Protein AF-A0A7C3TGT2-F1 (afdb_monomer_lite)

pLDDT: mean 88.22, std 14.73, range [37.38, 98.62]

Sequence (123 aa):
MDDEKVKKIVESLERASKHIIKITGKTVDRKEFLSSIWHAAAEAEYAAFLLSIYGQLYNFHPDLKRTSNKQSFTDDVDDGLGDARALLSKAIELAGSDLKSAYENVRSAIFILRSIENMFGKR

Secondary structure (DSSP, 8-state):
--HHHHHHHHHHHHHHHHHHHHHTTS---HHHHHHHHHHHHHHHHHHHHHHHHHTT-TT-------------TTHHHHHHHHHHHHHHHHHHHHTTT-HHHHHHHHHHHHHHHHHHHHHHH--

Radius of gyration: 14.21 Å; chains: 1; bounding box: 37×25×36 Å

Foldseek 3Di:
DDPVLLVLLLVLLVQLLVLLVVPQPDDDDLVSNLVSLVSSLVSLVVSLVSLCVVVVCPVPDAPQDDPDPDDDDVCLLNVLSVQLNVLSVVLSVCSVPPSNSSSNSSVNSSVSSVVNSVVSVPD

Structure (mmCIF, N/CA/C/O backbone):
data_AF-A0A7C3TGT2-F1
#
_entry.id   AF-A0A7C3TGT2-F1
#
loop_
_atom_site.group_PDB
_atom_site.id
_atom_site.type_symbol
_atom_site.label_atom_id
_atom_site.label_alt_id
_atom_site.label_comp_id
_atom_site.label_asym_id
_atom_site.label_entity_id
_atom_site.label_seq_id
_atom_site.pdbx_PDB_ins_code
_atom_site.Cartn_x
_atom_site.Cartn_y
_atom_site.Cartn_z
_atom_site.occupancy
_atom_site.B_iso_or_equiv
_atom_site.auth_seq_id
_atom_site.auth_comp_id
_atom_site.auth_asym_id
_atom_site.auth_atom_id
_atom_site.pdbx_PDB_model_num
ATOM 1 N N . MET A 1 1 ? 12.678 -4.646 -14.833 1.00 71.50 1 MET A N 1
ATOM 2 C CA . MET A 1 1 ? 13.280 -4.290 -13.527 1.00 71.50 1 MET A CA 1
ATOM 3 C C . MET A 1 1 ? 13.878 -5.560 -12.941 1.00 71.50 1 MET A C 1
ATOM 5 O O . MET A 1 1 ? 13.376 -6.615 -13.283 1.00 71.50 1 MET A O 1
ATOM 9 N N . ASP A 1 2 ? 14.948 -5.477 -12.150 1.00 84.62 2 ASP A N 1
ATOM 10 C CA . ASP A 1 2 ? 15.539 -6.660 -11.500 1.00 84.62 2 ASP A CA 1
ATOM 11 C C . ASP A 1 2 ? 14.578 -7.247 -10.447 1.00 84.62 2 ASP A C 1
ATOM 13 O O . ASP A 1 2 ? 13.924 -6.484 -9.726 1.00 84.62 2 ASP A O 1
ATOM 17 N N . ASP A 1 3 ? 14.504 -8.574 -10.356 1.00 89.12 3 ASP A N 1
ATOM 18 C CA . ASP A 1 3 ? 13.581 -9.320 -9.492 1.00 89.12 3 ASP A CA 1
ATOM 19 C C . ASP A 1 3 ? 13.778 -8.963 -8.013 1.00 89.12 3 ASP A C 1
ATOM 21 O O . ASP A 1 3 ? 12.813 -8.858 -7.251 1.00 89.12 3 ASP A O 1
ATOM 25 N N . GLU A 1 4 ? 15.017 -8.669 -7.603 1.00 93.25 4 GLU A N 1
ATOM 26 C CA . GLU A 1 4 ? 15.316 -8.239 -6.233 1.00 93.25 4 GLU A CA 1
ATOM 27 C C . GLU A 1 4 ? 14.649 -6.893 -5.889 1.00 93.25 4 GLU A C 1
ATOM 29 O O . GLU A 1 4 ? 14.177 -6.681 -4.768 1.00 93.25 4 GLU A O 1
ATOM 34 N N . LYS A 1 5 ? 14.567 -5.974 -6.859 1.00 92.88 5 LYS A N 1
ATOM 35 C CA . LYS A 1 5 ? 13.948 -4.652 -6.672 1.00 92.88 5 LYS A CA 1
ATOM 36 C C . LYS A 1 5 ? 12.431 -4.760 -6.581 1.00 92.88 5 LYS A C 1
ATOM 38 O O . LYS A 1 5 ? 11.839 -4.140 -5.696 1.00 92.88 5 LYS A O 1
ATOM 43 N N . VAL A 1 6 ? 11.823 -5.572 -7.455 1.00 94.62 6 VAL A N 1
ATOM 44 C CA . VAL A 1 6 ? 10.383 -5.887 -7.403 1.00 94.62 6 VAL A CA 1
ATOM 45 C C . VAL A 1 6 ? 10.044 -6.455 -6.029 1.00 94.62 6 VAL A C 1
ATOM 47 O O . VAL A 1 6 ? 9.134 -5.963 -5.364 1.00 94.62 6 VAL A O 1
ATOM 50 N N . LYS A 1 7 ? 10.829 -7.434 -5.565 1.00 96.75 7 LYS A N 1
ATOM 51 C CA . LYS A 1 7 ? 10.619 -8.099 -4.280 1.00 96.75 7 LYS A CA 1
ATOM 52 C C . LYS A 1 7 ? 10.613 -7.118 -3.105 1.00 96.75 7 LYS A C 1
ATOM 54 O O . LYS A 1 7 ? 9.692 -7.166 -2.299 1.00 96.75 7 LYS A O 1
ATOM 59 N N . LYS A 1 8 ? 11.575 -6.191 -3.031 1.00 97.06 8 LYS A N 1
ATOM 60 C CA . LYS A 1 8 ? 11.629 -5.180 -1.952 1.00 97.06 8 LYS A CA 1
ATOM 61 C C . LYS A 1 8 ? 10.398 -4.271 -1.930 1.00 97.06 8 LYS A C 1
ATOM 63 O O . LYS A 1 8 ? 9.873 -3.988 -0.856 1.00 97.06 8 LYS A O 1
ATOM 68 N N . ILE A 1 9 ? 9.926 -3.836 -3.102 1.00 97.31 9 ILE A N 1
ATOM 69 C CA . ILE A 1 9 ? 8.699 -3.033 -3.212 1.00 97.31 9 ILE A CA 1
ATOM 70 C C . ILE A 1 9 ? 7.501 -3.843 -2.709 1.00 97.31 9 ILE A C 1
ATOM 72 O O . ILE A 1 9 ? 6.764 -3.371 -1.846 1.00 97.31 9 ILE A O 1
ATOM 76 N N . VAL A 1 10 ? 7.329 -5.069 -3.212 1.00 97.81 10 VAL A N 1
ATOM 77 C CA . VAL A 1 10 ? 6.198 -5.936 -2.855 1.00 97.81 10 VAL A CA 1
ATOM 78 C C . VAL A 1 10 ? 6.186 -6.247 -1.359 1.00 97.81 10 VAL A C 1
ATOM 80 O O . VAL A 1 10 ? 5.154 -6.069 -0.720 1.00 97.81 10 VAL A O 1
ATOM 83 N N . GLU A 1 11 ? 7.325 -6.609 -0.765 1.00 98.25 11 GLU A N 1
ATOM 84 C CA . GLU A 1 11 ? 7.424 -6.879 0.676 1.00 98.25 11 GLU A CA 1
ATOM 85 C C . GLU A 1 11 ? 6.989 -5.676 1.527 1.00 98.25 11 GLU A C 1
ATOM 87 O O . GLU A 1 11 ? 6.293 -5.842 2.530 1.00 98.25 11 GLU A O 1
ATOM 92 N N . SER A 1 12 ? 7.364 -4.462 1.118 1.00 98.06 12 SER A N 1
ATOM 93 C CA . SER A 1 12 ? 6.957 -3.217 1.781 1.00 98.06 12 SER A CA 1
ATOM 94 C C . SER A 1 12 ? 5.442 -2.991 1.680 1.00 98.06 12 SER A C 1
ATOM 96 O O . SER A 1 12 ? 4.773 -2.712 2.676 1.00 98.06 12 SER A O 1
ATOM 98 N N . LEU A 1 13 ? 4.860 -3.185 0.491 1.00 98.38 13 LEU A N 1
ATOM 99 C CA . LEU A 1 13 ? 3.414 -3.046 0.263 1.00 98.38 13 LEU A CA 1
ATOM 100 C C . LEU A 1 13 ? 2.594 -4.101 1.024 1.00 98.38 13 LEU A C 1
ATOM 102 O O . LEU A 1 13 ? 1.516 -3.806 1.554 1.00 98.38 13 LEU A O 1
ATOM 106 N N . GLU A 1 14 ? 3.110 -5.323 1.133 1.00 98.44 14 GLU A N 1
ATOM 107 C CA . GLU A 1 14 ? 2.504 -6.384 1.935 1.00 98.44 14 GLU A CA 1
ATOM 108 C C . GLU A 1 14 ? 2.537 -6.062 3.430 1.00 98.44 14 GLU A C 1
ATOM 110 O O . GLU A 1 14 ? 1.551 -6.303 4.133 1.00 98.44 14 GLU A O 1
ATOM 115 N N . ARG A 1 15 ? 3.642 -5.502 3.943 1.00 98.56 15 ARG A N 1
ATOM 116 C CA . ARG A 1 15 ? 3.725 -5.039 5.340 1.00 98.56 15 ARG A CA 1
ATOM 117 C C . ARG A 1 15 ? 2.725 -3.923 5.609 1.00 98.56 15 ARG A C 1
ATOM 119 O O . ARG A 1 15 ? 1.979 -4.025 6.583 1.00 98.56 15 ARG A O 1
ATOM 126 N N . ALA A 1 16 ? 2.634 -2.934 4.720 1.00 98.31 16 ALA A N 1
ATOM 127 C CA . ALA A 1 16 ? 1.629 -1.878 4.814 1.00 98.31 16 ALA A CA 1
ATOM 128 C C . ALA A 1 16 ? 0.206 -2.464 4.892 1.00 98.31 16 ALA A C 1
ATOM 130 O O . ALA A 1 16 ? -0.557 -2.163 5.813 1.00 98.31 16 ALA A O 1
ATOM 131 N N . SER A 1 17 ? -0.116 -3.399 3.995 1.00 98.00 17 SER A N 1
ATOM 132 C CA . SER A 1 17 ? -1.414 -4.084 3.967 1.00 98.00 17 SER A CA 1
ATOM 133 C C . SER A 1 17 ? -1.690 -4.888 5.242 1.00 98.00 17 SER A C 1
ATOM 135 O O . SER A 1 17 ? -2.811 -4.873 5.752 1.00 98.00 17 SER A O 1
ATOM 137 N N . LYS A 1 18 ? -0.678 -5.560 5.809 1.00 97.94 18 LYS A N 1
ATOM 138 C CA . LYS A 1 18 ? -0.802 -6.289 7.084 1.00 97.94 18 LYS A CA 1
ATOM 139 C C . LYS A 1 18 ? -1.189 -5.361 8.233 1.00 97.94 18 LYS A C 1
ATOM 141 O O . LYS A 1 18 ? -2.012 -5.751 9.058 1.00 97.94 18 LYS A O 1
ATOM 146 N N . HIS A 1 19 ? -0.636 -4.150 8.288 1.00 97.94 19 HIS A N 1
ATOM 147 C CA . HIS A 1 19 ? -1.014 -3.164 9.301 1.00 97.94 19 HIS A CA 1
ATOM 148 C C . HIS A 1 19 ? -2.459 -2.678 9.133 1.00 97.94 19 HIS A C 1
ATOM 150 O O . HIS A 1 19 ? -3.178 -2.601 10.125 1.00 97.94 19 HIS A O 1
ATOM 156 N N . ILE A 1 20 ? -2.926 -2.467 7.900 1.00 96.44 20 ILE A N 1
ATOM 157 C CA . ILE A 1 20 ? -4.333 -2.123 7.626 1.00 96.44 20 ILE A CA 1
ATOM 158 C C . ILE A 1 20 ? -5.278 -3.253 8.078 1.00 96.44 20 ILE A C 1
ATOM 160 O O . ILE A 1 20 ? -6.257 -3.015 8.786 1.00 96.44 20 ILE A O 1
ATOM 164 N N . ILE A 1 21 ? -4.954 -4.511 7.760 1.00 95.88 21 ILE A N 1
ATOM 165 C CA . ILE A 1 21 ? -5.750 -5.695 8.148 1.00 95.88 21 ILE A CA 1
ATOM 166 C C . ILE A 1 21 ? -5.839 -5.871 9.675 1.00 95.88 21 ILE A C 1
ATOM 168 O O . ILE A 1 21 ? -6.796 -6.462 10.190 1.00 95.88 21 ILE A O 1
ATOM 172 N N . LYS A 1 22 ? -4.848 -5.389 10.434 1.00 94.56 22 LYS A N 1
ATOM 173 C CA . LYS A 1 22 ? -4.892 -5.454 11.903 1.00 94.56 22 LYS A CA 1
ATOM 174 C C . LYS A 1 22 ? -6.018 -4.615 12.497 1.00 94.56 22 LYS A C 1
ATOM 176 O O . LYS A 1 22 ? -6.517 -5.011 13.541 1.00 94.56 22 LYS A O 1
ATOM 181 N N . ILE A 1 23 ? -6.432 -3.545 11.823 1.00 93.81 23 ILE A N 1
ATOM 182 C CA . ILE A 1 23 ? -7.387 -2.562 12.353 1.00 93.81 23 ILE A CA 1
ATOM 183 C C . ILE A 1 23 ? -8.722 -2.516 11.602 1.00 93.81 23 ILE A C 1
ATOM 185 O O . ILE A 1 23 ? -9.705 -2.063 12.170 1.00 93.81 23 ILE A O 1
ATOM 189 N N . THR A 1 24 ? -8.781 -3.008 10.361 1.00 91.81 24 THR A N 1
ATOM 190 C CA . THR A 1 24 ? -10.016 -2.985 9.552 1.00 91.81 24 THR A CA 1
ATOM 191 C C . THR A 1 24 ? -11.086 -3.893 10.159 1.00 91.81 24 THR A C 1
ATOM 193 O O . THR A 1 24 ? -10.812 -5.076 10.402 1.00 91.81 24 THR A O 1
ATOM 196 N N . GLY A 1 25 ? -12.296 -3.365 10.374 1.00 87.06 25 GLY A N 1
ATOM 197 C CA . GLY A 1 25 ? -13.443 -4.124 10.891 1.00 87.06 25 GLY A CA 1
ATOM 198 C C . GLY A 1 25 ? -13.237 -4.712 12.293 1.00 87.06 25 GLY A C 1
ATOM 199 O O . GLY A 1 25 ? -13.879 -5.701 12.654 1.00 87.06 25 GLY A O 1
ATOM 200 N N . LYS A 1 26 ? -12.301 -4.158 13.071 1.00 88.19 26 LYS A N 1
ATOM 201 C CA . LYS A 1 26 ? -11.927 -4.644 14.404 1.00 88.19 26 LYS A CA 1
ATOM 202 C C . LYS A 1 26 ? -12.051 -3.540 15.441 1.00 88.19 26 LYS A C 1
ATOM 204 O O . LYS A 1 26 ? -11.650 -2.404 15.212 1.00 88.19 26 LYS A O 1
ATOM 209 N N . THR A 1 27 ? -12.520 -3.909 16.628 1.00 87.25 27 THR A N 1
ATOM 210 C CA . THR A 1 27 ? -12.494 -3.026 17.795 1.00 87.25 27 THR A CA 1
ATOM 211 C C . THR A 1 27 ? -11.088 -3.020 18.387 1.00 87.25 27 THR A C 1
ATOM 213 O O . THR A 1 27 ? -10.705 -3.955 19.087 1.00 87.25 27 THR A O 1
ATOM 216 N N . VAL A 1 28 ? -10.322 -1.973 18.094 1.00 89.25 28 VAL A N 1
ATOM 217 C CA . VAL A 1 28 ? -8.983 -1.718 18.649 1.00 89.25 28 VAL A CA 1
ATOM 218 C C . VAL A 1 28 ? -8.993 -0.425 19.457 1.00 89.25 28 VAL A C 1
ATOM 220 O O . VAL A 1 28 ? -9.830 0.454 19.228 1.00 89.25 28 VAL A O 1
ATOM 223 N N . ASP A 1 29 ? -8.075 -0.284 20.412 1.00 92.12 29 ASP A N 1
ATOM 224 C CA . ASP A 1 29 ? -7.939 0.987 21.120 1.00 92.12 29 ASP A CA 1
ATOM 225 C C . ASP A 1 29 ? -7.339 2.077 20.209 1.00 92.12 29 ASP A C 1
ATOM 227 O O . ASP A 1 29 ? -6.710 1.804 19.183 1.00 92.12 29 ASP A O 1
ATOM 231 N N . ARG A 1 30 ? -7.529 3.349 20.580 1.00 89.62 30 ARG A N 1
ATOM 232 C CA . ARG A 1 30 ? -7.069 4.492 19.772 1.00 89.62 30 ARG A CA 1
ATOM 233 C C . ARG A 1 30 ? -5.558 4.470 19.521 1.00 89.62 30 ARG A C 1
ATOM 235 O O . ARG A 1 30 ? -5.115 4.876 18.448 1.00 89.62 30 ARG A O 1
ATOM 242 N N . LYS A 1 31 ? -4.761 4.066 20.511 1.00 92.75 31 LYS A N 1
ATOM 243 C CA . LYS A 1 31 ? -3.298 4.074 20.414 1.00 92.75 31 LYS A CA 1
ATOM 244 C C . LYS A 1 31 ? -2.835 2.995 19.440 1.00 92.75 31 LYS A C 1
ATOM 246 O O . LYS A 1 31 ? -1.985 3.272 18.597 1.00 92.75 31 LYS A O 1
ATOM 251 N N . GLU A 1 32 ? -3.413 1.803 19.528 1.00 94.00 32 GLU A N 1
ATOM 252 C CA . GLU A 1 32 ? -3.172 0.703 18.596 1.00 94.00 32 GLU A CA 1
ATOM 253 C C . GLU A 1 32 ? -3.621 1.059 17.173 1.00 94.00 32 GLU A C 1
ATOM 255 O O . GLU A 1 32 ? -2.879 0.817 16.215 1.00 94.00 32 GLU A O 1
ATOM 260 N N . PHE A 1 33 ? -4.787 1.698 17.036 1.00 94.06 33 PHE A N 1
ATOM 261 C CA . PHE A 1 33 ? -5.301 2.182 15.757 1.00 94.06 33 PHE A CA 1
ATOM 262 C C . PHE A 1 33 ? -4.328 3.160 15.090 1.00 94.06 33 PHE A C 1
ATOM 264 O O . PHE A 1 33 ? -3.865 2.919 13.974 1.00 94.06 33 PHE A O 1
ATOM 271 N N . LEU A 1 34 ? -3.958 4.233 15.798 1.00 93.88 34 LEU A N 1
ATOM 272 C CA . LEU A 1 34 ? -3.037 5.251 15.289 1.00 93.88 34 LEU A CA 1
ATOM 273 C C . LEU A 1 34 ? -1.652 4.671 14.986 1.00 93.88 34 LEU A C 1
ATOM 275 O O . LEU A 1 34 ? -1.081 4.974 13.942 1.00 93.88 34 LEU A O 1
ATOM 279 N N . SER A 1 35 ? -1.131 3.800 15.854 1.00 95.88 35 SER A N 1
ATOM 280 C CA . SER A 1 35 ? 0.146 3.122 15.619 1.00 95.88 35 SER A CA 1
ATOM 281 C C . SER A 1 35 ? 0.104 2.270 14.349 1.00 95.88 35 SER A C 1
ATOM 283 O O . SER A 1 35 ? 1.026 2.331 13.536 1.00 95.88 35 SER A O 1
ATOM 285 N N . SER A 1 36 ? -0.975 1.518 14.130 1.00 96.94 36 SER A N 1
ATOM 286 C CA . SER A 1 36 ? -1.122 0.682 12.936 1.00 96.94 36 SER A CA 1
ATOM 287 C C . SER A 1 36 ? -1.240 1.508 11.657 1.00 96.94 36 SER A C 1
ATOM 289 O O . SER A 1 36 ? -0.595 1.166 10.669 1.00 96.94 36 SER A O 1
ATOM 291 N N . ILE A 1 37 ? -1.990 2.615 11.671 1.00 95.56 37 ILE A N 1
ATOM 292 C CA . ILE A 1 37 ? -2.061 3.531 10.521 1.00 95.56 37 ILE A CA 1
ATOM 293 C C . ILE A 1 37 ? -0.697 4.148 10.227 1.00 95.56 37 ILE A C 1
ATOM 295 O O . ILE A 1 37 ? -0.277 4.168 9.070 1.00 95.56 37 ILE A O 1
ATOM 299 N N . TRP A 1 38 ? 0.012 4.604 11.260 1.00 96.50 38 TRP A N 1
ATOM 300 C CA . TRP A 1 38 ? 1.339 5.187 11.104 1.00 96.50 38 TRP A CA 1
ATOM 301 C C . TRP A 1 38 ? 2.318 4.198 10.458 1.00 96.50 38 TRP A C 1
ATOM 303 O O . TRP A 1 38 ? 2.994 4.541 9.488 1.00 96.50 38 TRP A O 1
ATOM 313 N N . HIS A 1 39 ? 2.341 2.946 10.930 1.00 97.94 39 HIS A N 1
ATOM 314 C CA . HIS A 1 39 ? 3.173 1.897 10.339 1.00 97.94 39 HIS A CA 1
ATOM 315 C C . HIS A 1 39 ? 2.763 1.564 8.900 1.00 97.94 39 HIS A C 1
ATOM 317 O O . HIS A 1 39 ? 3.632 1.403 8.044 1.00 97.94 39 HIS A O 1
ATOM 323 N N . ALA A 1 40 ? 1.459 1.497 8.608 1.00 98.19 40 ALA A N 1
ATOM 324 C CA . ALA A 1 40 ? 0.977 1.277 7.248 1.00 98.19 40 ALA A CA 1
ATOM 325 C C . ALA A 1 40 ? 1.445 2.386 6.294 1.00 98.19 40 ALA A C 1
ATOM 327 O O . ALA A 1 40 ? 1.938 2.097 5.203 1.00 98.19 40 ALA A O 1
ATOM 328 N N . ALA A 1 41 ? 1.332 3.648 6.718 1.00 97.56 41 ALA A N 1
ATOM 329 C CA . ALA A 1 41 ? 1.761 4.797 5.931 1.00 97.56 41 ALA A CA 1
ATOM 330 C C . ALA A 1 41 ? 3.281 4.807 5.717 1.00 97.56 41 ALA A C 1
ATOM 332 O O . ALA A 1 41 ? 3.723 5.038 4.596 1.00 97.56 41 ALA A O 1
ATOM 333 N N . ALA A 1 42 ? 4.073 4.499 6.747 1.00 98.19 42 ALA A N 1
ATOM 334 C CA . ALA A 1 42 ? 5.533 4.459 6.652 1.00 98.19 42 ALA A CA 1
ATOM 335 C C . ALA A 1 42 ? 6.032 3.389 5.662 1.00 98.19 42 ALA A C 1
ATOM 337 O O . ALA A 1 42 ? 6.885 3.667 4.819 1.00 98.19 42 ALA A O 1
ATOM 338 N N . GLU A 1 43 ? 5.470 2.179 5.715 1.00 98.62 43 GLU A N 1
ATOM 339 C CA . GLU A 1 43 ? 5.806 1.099 4.776 1.00 98.62 43 GLU A CA 1
ATOM 340 C C . GLU A 1 43 ? 5.355 1.438 3.340 1.00 98.62 43 GLU A C 1
ATOM 342 O O . GLU A 1 43 ? 6.060 1.151 2.371 1.00 98.62 43 GLU A O 1
ATOM 347 N N . ALA A 1 44 ? 4.210 2.107 3.171 1.00 98.25 44 ALA A N 1
ATOM 348 C CA . ALA A 1 44 ? 3.774 2.586 1.860 1.00 98.25 44 ALA A CA 1
ATOM 349 C C . ALA A 1 44 ? 4.676 3.719 1.325 1.00 98.25 44 ALA A C 1
ATOM 351 O O . ALA A 1 44 ? 5.020 3.731 0.144 1.00 98.25 44 ALA A O 1
ATOM 352 N N . GLU A 1 45 ? 5.109 4.651 2.177 1.00 98.19 45 GLU A N 1
ATOM 353 C CA . GLU A 1 45 ? 6.053 5.722 1.827 1.00 98.19 45 GLU A CA 1
ATOM 354 C C . GLU A 1 45 ? 7.414 5.165 1.410 1.00 98.19 45 GLU A C 1
ATOM 356 O O . GLU A 1 45 ? 7.989 5.632 0.423 1.00 98.19 45 GLU A O 1
ATOM 361 N N . TYR A 1 46 ? 7.898 4.125 2.094 1.00 98.25 46 TYR A N 1
ATOM 362 C CA . TYR A 1 46 ? 9.116 3.426 1.697 1.00 98.25 46 TYR A CA 1
ATOM 363 C C . TYR A 1 46 ? 8.968 2.759 0.322 1.00 98.25 46 TYR A C 1
ATOM 365 O O . TYR A 1 46 ? 9.826 2.939 -0.546 1.00 98.25 46 TYR A O 1
ATOM 373 N N . ALA A 1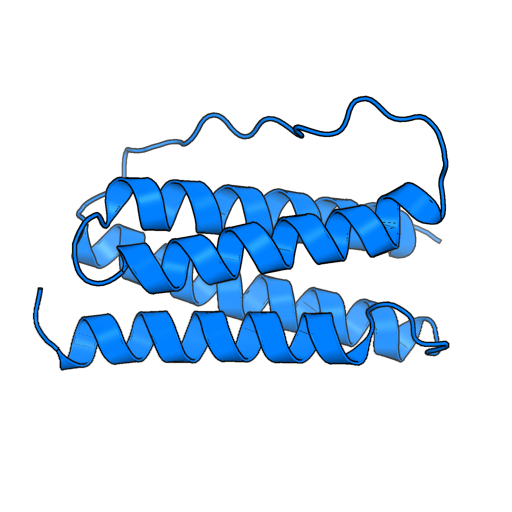 47 ? 7.847 2.079 0.062 1.00 97.94 47 ALA A N 1
ATOM 374 C CA . ALA A 1 47 ? 7.560 1.520 -1.259 1.00 97.94 47 ALA A CA 1
ATOM 375 C C . ALA A 1 47 ? 7.500 2.606 -2.348 1.00 97.94 47 ALA A C 1
ATOM 377 O O . ALA A 1 47 ? 8.083 2.441 -3.421 1.00 97.94 47 ALA A O 1
ATOM 378 N N . ALA A 1 48 ? 6.851 3.743 -2.070 1.00 97.12 48 ALA A N 1
ATOM 379 C CA . ALA A 1 48 ? 6.788 4.878 -2.990 1.00 97.12 48 ALA A CA 1
ATOM 380 C C . ALA A 1 48 ? 8.180 5.450 -3.292 1.00 97.12 48 ALA A C 1
ATOM 382 O O . ALA A 1 48 ? 8.466 5.794 -4.437 1.00 97.12 48 ALA A O 1
ATOM 383 N N . PHE A 1 49 ? 9.051 5.534 -2.287 1.00 96.81 49 PHE A N 1
ATOM 384 C CA . PHE A 1 49 ? 10.4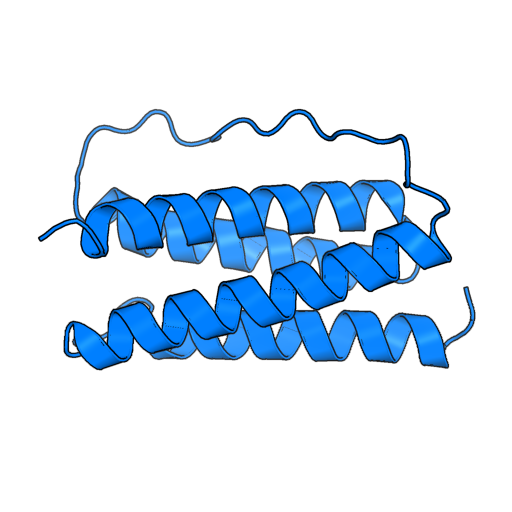39 5.956 -2.459 1.00 96.81 49 PHE A CA 1
ATOM 385 C C . PHE A 1 49 ? 11.231 4.994 -3.357 1.00 96.81 49 PHE A C 1
ATOM 387 O O . PHE A 1 49 ? 11.927 5.431 -4.271 1.00 96.81 49 PHE A O 1
ATOM 394 N N . LEU A 1 50 ? 11.092 3.680 -3.162 1.00 96.19 50 LEU A N 1
ATOM 395 C CA . LEU A 1 50 ? 11.737 2.693 -4.036 1.00 96.19 50 LEU A CA 1
ATOM 396 C C . LEU A 1 50 ? 11.224 2.790 -5.479 1.00 96.19 50 LEU A C 1
ATOM 398 O O . LEU A 1 50 ? 12.020 2.812 -6.419 1.00 96.19 50 LEU A O 1
ATOM 402 N N . LEU A 1 51 ? 9.905 2.903 -5.655 1.00 95.31 51 LEU A N 1
ATOM 403 C CA . LEU A 1 51 ? 9.270 3.093 -6.960 1.00 95.31 51 LEU A CA 1
ATOM 404 C C . LEU A 1 51 ? 9.749 4.378 -7.646 1.00 95.31 51 LEU A C 1
ATOM 406 O O . LEU A 1 51 ? 10.008 4.358 -8.849 1.00 95.31 51 LEU A O 1
ATOM 410 N N . SER A 1 52 ? 9.917 5.479 -6.906 1.00 95.06 52 SER A N 1
ATOM 411 C CA . SER A 1 52 ? 10.379 6.738 -7.494 1.00 95.06 52 SER A CA 1
ATOM 412 C C . SER A 1 52 ? 11.828 6.666 -7.966 1.00 95.06 52 SER A C 1
ATOM 414 O O . SER A 1 52 ? 12.139 7.175 -9.044 1.00 95.06 52 SER A O 1
ATOM 416 N N . ILE A 1 53 ? 12.695 5.978 -7.218 1.00 94.62 53 ILE A N 1
ATOM 417 C CA . ILE A 1 53 ? 14.088 5.752 -7.615 1.00 94.62 53 ILE A CA 1
ATOM 418 C C . ILE A 1 53 ? 14.156 4.819 -8.824 1.00 94.62 53 ILE A C 1
ATOM 420 O O . ILE A 1 53 ? 14.791 5.149 -9.824 1.00 94.62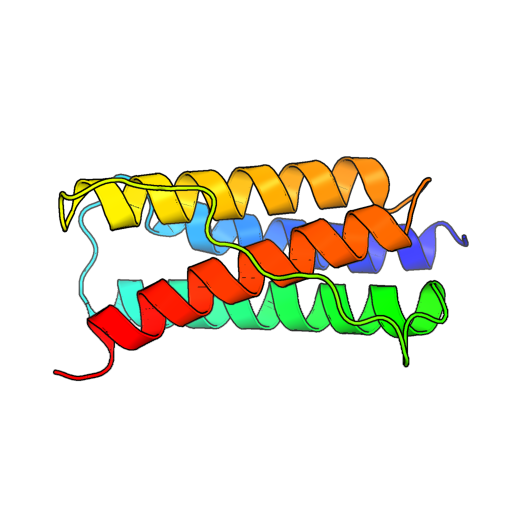 53 ILE A O 1
ATOM 424 N N . TYR A 1 54 ? 13.515 3.651 -8.757 1.00 93.69 54 TYR A N 1
ATOM 425 C CA . TYR A 1 54 ? 13.644 2.632 -9.802 1.00 93.69 54 TYR A CA 1
ATOM 426 C C . TYR A 1 54 ? 12.895 2.989 -11.084 1.00 93.69 54 TYR A C 1
ATOM 428 O O . TYR A 1 54 ? 13.351 2.630 -12.168 1.00 93.69 54 TYR A O 1
ATOM 436 N N . GLY A 1 55 ? 11.781 3.712 -10.966 1.00 90.94 55 GLY A N 1
ATOM 437 C CA . GLY A 1 55 ? 10.995 4.213 -12.089 1.00 90.94 55 GLY A CA 1
ATOM 438 C C . GLY A 1 55 ? 11.418 5.593 -12.592 1.00 90.94 55 GLY A C 1
ATOM 439 O O . GLY A 1 55 ? 10.796 6.090 -13.523 1.00 90.94 55 GLY A O 1
ATOM 440 N N . GLN A 1 56 ? 12.434 6.225 -11.987 1.00 92.56 56 GLN A N 1
ATOM 441 C CA . GLN A 1 56 ? 12.879 7.588 -12.321 1.00 92.56 56 GLN A CA 1
ATOM 442 C C . GLN A 1 56 ? 11.740 8.630 -12.260 1.00 92.56 56 GLN A C 1
ATOM 444 O O . GLN A 1 56 ? 11.657 9.549 -13.071 1.00 92.56 56 GLN A O 1
ATOM 449 N N . LEU A 1 57 ? 10.851 8.504 -11.272 1.00 90.81 57 LEU A N 1
ATOM 450 C CA . LEU A 1 57 ? 9.620 9.298 -11.134 1.00 90.81 57 LEU A CA 1
ATOM 451 C C . LEU A 1 57 ? 9.806 10.553 -10.261 1.00 90.81 57 LEU A C 1
ATOM 453 O O . LEU A 1 57 ? 8.852 11.045 -9.668 1.00 90.81 57 LEU A O 1
ATOM 457 N N . TYR A 1 58 ? 11.025 11.083 -10.154 1.00 82.62 58 TYR A N 1
ATOM 458 C CA . TYR A 1 58 ? 11.368 12.185 -9.239 1.00 82.62 58 TYR A CA 1
ATOM 459 C C . TYR A 1 58 ? 10.613 13.497 -9.522 1.00 82.62 58 TYR A C 1
ATOM 461 O O . TYR A 1 58 ? 10.365 14.261 -8.595 1.00 82.62 58 TYR A O 1
ATOM 469 N N . ASN A 1 59 ? 10.204 13.728 -10.774 1.00 83.75 59 ASN A N 1
ATOM 470 C CA . ASN A 1 59 ? 9.398 14.887 -11.188 1.00 83.75 59 ASN A CA 1
ATOM 471 C C . ASN A 1 59 ? 7.920 14.544 -11.430 1.00 83.75 59 ASN A C 1
ATOM 473 O O . ASN A 1 59 ? 7.158 15.373 -11.929 1.00 83.75 59 ASN A O 1
ATOM 477 N N . PHE A 1 60 ? 7.512 13.304 -11.161 1.00 87.69 60 PHE A N 1
ATOM 478 C CA . PHE A 1 60 ? 6.151 12.868 -11.416 1.00 87.69 60 PHE A CA 1
ATOM 479 C C . PHE A 1 60 ? 5.293 13.064 -10.164 1.00 87.69 60 PHE A C 1
ATOM 481 O O . PHE A 1 60 ? 5.500 12.427 -9.131 1.00 87.69 60 PHE A O 1
ATOM 488 N N . HIS A 1 61 ? 4.301 13.944 -10.276 1.00 83.69 61 HIS A N 1
ATOM 489 C CA . HIS A 1 61 ? 3.362 14.251 -9.207 1.00 83.69 61 HIS A CA 1
ATOM 490 C C . HIS A 1 61 ? 1.980 13.702 -9.575 1.00 83.69 61 HIS A C 1
ATOM 492 O O . HIS A 1 61 ? 1.313 14.290 -10.428 1.00 83.69 61 HIS A O 1
ATOM 498 N N . PRO A 1 62 ? 1.549 12.571 -8.987 1.00 83.38 62 PRO A N 1
ATOM 499 C CA . PRO A 1 62 ? 0.223 12.030 -9.247 1.00 83.38 62 PRO A CA 1
ATOM 500 C C . PRO A 1 62 ? -0.860 13.003 -8.778 1.00 83.38 62 PRO A C 1
ATOM 502 O O . PRO A 1 62 ? -0.718 13.646 -7.736 1.00 83.38 62 PRO A O 1
ATOM 505 N N . ASP A 1 63 ? -1.949 13.088 -9.538 1.00 80.19 63 ASP A N 1
ATOM 506 C CA . ASP A 1 63 ? -3.139 13.844 -9.149 1.00 80.19 63 ASP A CA 1
ATOM 507 C C . ASP A 1 63 ? -3.893 13.057 -8.068 1.00 80.19 63 ASP A C 1
ATOM 509 O O . ASP A 1 63 ? -4.586 12.075 -8.345 1.00 80.19 63 ASP A O 1
ATOM 513 N N . LEU A 1 64 ? -3.686 13.443 -6.809 1.00 76.88 64 LEU A N 1
ATOM 514 C CA . LEU A 1 64 ? -4.257 12.764 -5.650 1.00 76.88 64 LEU A CA 1
ATOM 515 C C . LEU A 1 64 ? -5.692 13.245 -5.434 1.00 76.88 64 LEU A C 1
ATOM 517 O O . LEU A 1 64 ? -5.932 14.269 -4.794 1.00 76.88 64 LEU A O 1
ATOM 521 N N . LYS A 1 65 ? -6.658 12.490 -5.957 1.00 62.44 65 LYS A N 1
ATOM 522 C CA . LYS A 1 65 ? -8.087 12.734 -5.734 1.00 62.44 65 LYS A CA 1
ATOM 523 C C . LYS A 1 65 ? -8.670 11.652 -4.837 1.00 62.44 65 LYS A C 1
ATOM 525 O O . LYS A 1 65 ? -8.521 10.465 -5.113 1.00 62.44 65 LYS A O 1
ATOM 530 N N . ARG A 1 66 ? -9.368 12.065 -3.773 1.00 56.59 66 ARG A N 1
ATOM 531 C CA . ARG A 1 66 ? -10.202 11.154 -2.980 1.00 56.59 66 ARG A CA 1
ATOM 532 C C . ARG A 1 66 ? -11.376 10.738 -3.867 1.00 56.59 66 ARG A C 1
ATOM 534 O O . ARG A 1 66 ? -12.144 11.588 -4.310 1.00 56.59 66 ARG A O 1
ATOM 541 N N . THR A 1 67 ? -11.483 9.453 -4.175 1.00 53.66 67 THR A N 1
ATOM 542 C CA . THR A 1 67 ? -12.544 8.909 -5.034 1.00 53.66 67 THR A CA 1
ATOM 543 C C . THR A 1 67 ? -13.894 8.805 -4.321 1.00 53.66 67 THR A C 1
ATOM 545 O O . THR A 1 67 ? -14.918 8.688 -4.994 1.00 53.66 67 THR A O 1
ATOM 548 N N . SER A 1 68 ? -13.943 8.888 -2.985 1.00 48.31 68 SER A N 1
ATOM 549 C CA . SER A 1 68 ? -15.188 8.756 -2.224 1.00 48.31 68 SER A CA 1
ATOM 550 C C . SER A 1 68 ? -15.869 10.110 -1.964 1.00 48.31 68 SER A C 1
ATOM 552 O O . SER A 1 68 ? -15.334 11.019 -1.333 1.00 48.31 68 SER A O 1
ATOM 554 N N . ASN A 1 69 ? -17.098 10.230 -2.470 1.00 43.00 69 ASN A N 1
ATOM 555 C CA . ASN A 1 69 ? -17.965 11.411 -2.399 1.00 43.00 69 ASN A CA 1
ATOM 556 C C . ASN A 1 69 ? -19.057 11.243 -1.309 1.00 43.00 69 ASN A C 1
ATOM 558 O O . ASN A 1 69 ? -20.204 11.636 -1.522 1.00 43.00 69 ASN A O 1
ATOM 562 N N . LYS A 1 70 ? -18.767 10.560 -0.185 1.00 42.91 70 LYS A N 1
ATOM 563 C CA . LYS A 1 70 ? -19.791 10.102 0.784 1.00 42.91 70 LYS A CA 1
ATOM 564 C C . LYS A 1 70 ? -19.614 10.646 2.210 1.00 42.91 70 LYS A C 1
ATOM 566 O O . LYS A 1 70 ? -18.532 11.028 2.626 1.00 42.91 70 LYS A O 1
ATOM 571 N N . GLN A 1 71 ? -20.745 10.714 2.920 1.00 37.38 71 GLN A N 1
ATOM 572 C CA . GLN A 1 71 ? -21.077 11.677 3.984 1.00 37.38 71 GLN A CA 1
ATOM 573 C C . GLN A 1 71 ? -21.091 11.102 5.429 1.00 37.38 71 GLN A C 1
ATOM 575 O O . GLN A 1 71 ? -21.537 11.796 6.338 1.00 37.38 71 GLN A O 1
ATOM 580 N N . SER A 1 72 ? -20.638 9.860 5.666 1.00 41.97 72 SER A N 1
ATOM 581 C CA . SER A 1 72 ? -20.727 9.145 6.966 1.00 41.97 72 SER A CA 1
ATOM 582 C C . SER A 1 72 ? -19.350 8.929 7.615 1.00 41.97 72 SER A C 1
ATOM 584 O O . SER A 1 72 ? -18.461 8.415 6.962 1.00 41.97 72 SER A O 1
ATOM 586 N N . PHE A 1 73 ? -19.163 9.289 8.894 1.00 47.81 73 PHE A N 1
ATOM 587 C CA . PHE A 1 73 ? -17.845 9.397 9.561 1.00 47.81 73 PHE A CA 1
ATOM 588 C C . PHE A 1 73 ? -17.139 8.060 9.877 1.00 47.81 73 PHE A C 1
ATOM 590 O O . PHE A 1 73 ? -15.913 8.013 9.874 1.00 47.81 73 PHE A O 1
ATOM 597 N N . THR A 1 74 ? -17.877 6.988 10.190 1.00 49.88 74 THR A N 1
ATOM 598 C CA . THR A 1 74 ? -17.309 5.658 10.509 1.00 49.88 74 THR A CA 1
ATOM 599 C C . THR A 1 74 ? -17.232 4.746 9.294 1.00 49.88 74 THR A C 1
ATOM 601 O O . THR A 1 74 ? -16.231 4.050 9.142 1.00 49.88 74 THR A O 1
ATOM 604 N N . ASP A 1 75 ? -18.226 4.812 8.401 1.00 53.38 75 ASP A N 1
ATOM 605 C CA . ASP A 1 75 ? -18.150 4.120 7.109 1.00 53.38 75 ASP A CA 1
ATOM 606 C C . ASP A 1 75 ? -16.965 4.670 6.296 1.00 53.38 75 ASP A C 1
ATOM 608 O O . ASP A 1 75 ? -16.222 3.903 5.704 1.00 53.38 75 ASP A O 1
ATOM 612 N N . ASP A 1 76 ? -16.673 5.976 6.391 1.00 71.44 76 ASP A N 1
ATOM 613 C CA . ASP A 1 76 ? -15.550 6.622 5.689 1.00 71.44 76 ASP A CA 1
ATOM 614 C C . ASP A 1 76 ? -14.153 6.158 6.159 1.00 71.44 76 ASP A C 1
ATOM 616 O O . ASP A 1 76 ? -13.165 6.370 5.452 1.00 71.44 76 ASP A O 1
ATOM 620 N N . VAL A 1 77 ? -14.036 5.504 7.325 1.00 85.31 77 VAL A N 1
ATOM 621 C CA . VAL A 1 77 ? -12.748 4.993 7.828 1.00 85.31 77 VAL A CA 1
ATOM 622 C C . VAL A 1 77 ? -12.498 3.569 7.372 1.00 85.31 77 VAL A C 1
ATOM 624 O O . VAL A 1 77 ? -11.454 3.326 6.776 1.00 85.31 77 VAL A O 1
ATOM 627 N N . ASP A 1 78 ? -13.421 2.640 7.627 1.00 86.88 78 ASP A N 1
ATOM 628 C CA . ASP A 1 78 ? -13.260 1.257 7.165 1.00 86.88 78 ASP A CA 1
ATOM 629 C C . ASP A 1 78 ? -13.296 1.186 5.629 1.00 86.88 78 ASP A C 1
ATOM 631 O O . ASP A 1 78 ? -12.471 0.477 5.047 1.00 86.88 78 ASP A O 1
ATOM 635 N N . ASP A 1 79 ? -14.136 1.990 4.962 1.00 87.50 79 ASP A N 1
ATOM 636 C CA . ASP A 1 79 ? -14.101 2.130 3.500 1.00 87.50 79 ASP A CA 1
ATOM 637 C C . ASP A 1 79 ? -12.763 2.724 3.048 1.00 87.50 79 ASP A C 1
ATOM 639 O O . ASP A 1 79 ? -12.142 2.210 2.123 1.00 87.50 79 ASP A O 1
ATOM 643 N N . GLY A 1 80 ? -12.256 3.755 3.735 1.00 89.88 80 GLY A N 1
ATOM 644 C CA . GLY A 1 80 ? -10.952 4.345 3.429 1.00 89.88 80 GLY A CA 1
ATOM 645 C C . GLY A 1 80 ? -9.789 3.359 3.606 1.00 89.88 80 GLY A C 1
ATOM 646 O O . GLY A 1 80 ? -8.877 3.305 2.780 1.00 89.88 80 GLY A O 1
ATOM 647 N N . LEU A 1 81 ? -9.816 2.535 4.654 1.00 93.50 81 LEU A N 1
ATOM 648 C CA . LEU A 1 81 ? -8.853 1.452 4.862 1.00 93.50 81 LEU A CA 1
ATOM 649 C C . LEU A 1 81 ? -8.984 0.377 3.771 1.00 93.50 81 LEU A C 1
ATOM 651 O O . LEU A 1 81 ? -7.968 -0.121 3.276 1.00 93.50 81 LEU A O 1
ATOM 655 N N . GLY A 1 82 ? -10.214 0.059 3.360 1.00 93.19 82 GLY A N 1
ATOM 656 C CA . GLY A 1 82 ? -10.519 -0.822 2.236 1.00 93.19 82 GLY A CA 1
ATOM 657 C C . GLY A 1 82 ? -9.948 -0.306 0.914 1.00 93.19 82 GLY A C 1
ATOM 658 O O . GLY A 1 82 ? -9.208 -1.032 0.246 1.00 93.19 82 GLY A O 1
ATOM 659 N N . ASP A 1 83 ? -10.206 0.957 0.583 1.00 92.44 83 ASP A N 1
ATOM 660 C CA . ASP A 1 83 ? -9.698 1.646 -0.606 1.00 92.44 83 ASP A CA 1
ATOM 661 C C . ASP A 1 83 ? -8.167 1.692 -0.606 1.00 92.44 83 ASP A C 1
ATOM 663 O O . ASP A 1 83 ? -7.526 1.322 -1.593 1.00 92.44 83 ASP A O 1
ATOM 667 N N . ALA A 1 84 ? -7.553 2.075 0.520 1.00 94.69 84 ALA A N 1
ATOM 668 C CA . ALA A 1 84 ? -6.100 2.081 0.661 1.00 94.69 84 ALA A CA 1
ATOM 669 C C . ALA A 1 84 ? -5.515 0.684 0.412 1.00 94.69 84 ALA A C 1
ATOM 671 O O . ALA A 1 84 ? -4.543 0.537 -0.328 1.00 94.69 84 ALA A O 1
ATOM 672 N N . ARG A 1 85 ? -6.128 -0.366 0.967 1.00 96.31 85 ARG A N 1
ATOM 673 C CA . ARG A 1 85 ? -5.693 -1.750 0.749 1.00 96.31 85 ARG A CA 1
ATOM 674 C C . ARG A 1 85 ? -5.889 -2.207 -0.700 1.00 96.31 85 ARG A C 1
ATOM 676 O O . ARG A 1 85 ? -5.028 -2.922 -1.220 1.00 96.31 85 ARG A O 1
ATOM 683 N N . ALA A 1 86 ? -6.980 -1.816 -1.355 1.00 95.75 86 ALA A N 1
ATOM 684 C CA . ALA A 1 86 ? -7.218 -2.121 -2.764 1.00 95.75 86 ALA A CA 1
ATOM 685 C C . ALA A 1 86 ? -6.152 -1.468 -3.660 1.00 95.75 86 ALA A C 1
ATOM 687 O O . ALA A 1 86 ? -5.571 -2.142 -4.511 1.00 95.75 86 ALA A O 1
ATOM 688 N N . LEU A 1 87 ? -5.815 -0.201 -3.403 1.00 96.06 87 LEU A N 1
ATOM 689 C CA . LEU A 1 87 ? -4.739 0.516 -4.093 1.00 96.06 87 LEU A CA 1
ATOM 690 C C . LEU A 1 87 ? -3.369 -0.143 -3.865 1.00 96.06 87 LEU A C 1
ATOM 692 O O . LEU A 1 87 ? -2.621 -0.344 -4.820 1.00 96.06 87 LEU A O 1
ATOM 696 N N . LEU A 1 88 ? -3.043 -0.541 -2.629 1.00 97.88 88 LEU A N 1
ATOM 697 C CA . LEU A 1 88 ? -1.798 -1.269 -2.338 1.00 97.88 88 LEU A CA 1
ATOM 698 C C . LEU A 1 88 ? -1.744 -2.620 -3.062 1.00 97.88 88 LEU A C 1
ATOM 700 O O . LEU A 1 88 ? -0.709 -2.974 -3.621 1.00 97.88 88 LEU A O 1
ATOM 704 N N . SER A 1 89 ? -2.859 -3.353 -3.103 1.00 98.00 89 SER A N 1
ATOM 705 C CA . SER A 1 89 ? -2.950 -4.627 -3.831 1.00 98.00 89 SER A CA 1
ATOM 706 C C . SER A 1 89 ? -2.747 -4.412 -5.330 1.00 98.00 89 SER A C 1
ATOM 708 O O . SER A 1 89 ? -1.979 -5.132 -5.965 1.00 98.00 89 SER A O 1
ATOM 710 N N . LYS A 1 90 ? -3.344 -3.351 -5.887 1.00 97.25 90 LYS A N 1
ATOM 711 C CA . LYS A 1 90 ? -3.143 -2.984 -7.287 1.00 97.25 90 LYS A CA 1
ATOM 712 C C . LYS A 1 90 ? -1.696 -2.588 -7.579 1.00 97.25 90 LYS A C 1
ATOM 714 O O . LYS A 1 90 ? -1.153 -2.961 -8.614 1.00 97.25 90 LYS A O 1
ATOM 719 N N . ALA A 1 91 ? -1.044 -1.880 -6.661 1.00 97.31 91 ALA A N 1
ATOM 720 C CA . ALA A 1 91 ? 0.369 -1.546 -6.790 1.00 97.31 91 ALA A CA 1
ATOM 721 C C . ALA A 1 91 ? 1.274 -2.790 -6.786 1.00 97.31 91 ALA A C 1
ATOM 723 O O . ALA A 1 91 ? 2.244 -2.816 -7.540 1.00 97.31 91 ALA A O 1
ATOM 724 N N . ILE A 1 92 ? 0.949 -3.825 -6.000 1.00 97.88 92 ILE A N 1
ATOM 725 C CA . ILE A 1 92 ? 1.676 -5.107 -6.005 1.00 97.88 92 ILE A CA 1
ATOM 726 C C . ILE A 1 92 ? 1.600 -5.767 -7.387 1.00 97.88 92 ILE A C 1
ATOM 728 O O . ILE A 1 92 ? 2.632 -6.167 -7.921 1.00 97.88 92 ILE A O 1
ATOM 732 N N . GLU A 1 93 ? 0.410 -5.824 -7.995 1.00 97.44 93 GLU A N 1
ATOM 733 C CA . GLU A 1 93 ? 0.225 -6.375 -9.349 1.00 97.44 93 GLU A CA 1
ATOM 734 C C . GLU A 1 93 ? 1.055 -5.626 -10.403 1.00 97.44 93 GLU A C 1
ATOM 736 O O . GLU A 1 93 ? 1.562 -6.228 -11.346 1.00 97.44 93 GLU A O 1
ATOM 741 N N . LEU A 1 94 ? 1.192 -4.306 -10.244 1.00 96.6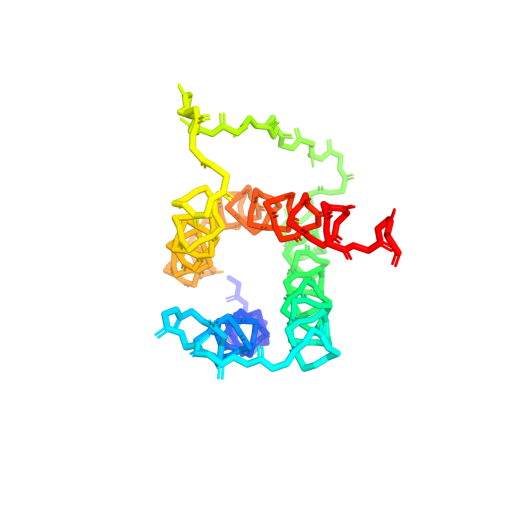9 94 LEU A N 1
ATOM 742 C CA . LEU A 1 94 ? 1.853 -3.429 -11.211 1.00 96.69 94 LEU A CA 1
ATOM 743 C C . LEU A 1 94 ? 3.363 -3.289 -10.981 1.00 96.69 94 LEU A C 1
ATOM 745 O O . LEU A 1 94 ? 4.072 -2.866 -11.892 1.00 96.69 94 LEU A O 1
ATOM 749 N N . ALA A 1 95 ? 3.881 -3.654 -9.803 1.00 93.94 95 ALA A N 1
ATOM 750 C CA . ALA A 1 95 ? 5.266 -3.395 -9.406 1.00 93.94 95 ALA A CA 1
ATOM 751 C C . ALA A 1 95 ? 6.308 -3.969 -10.385 1.00 93.94 95 ALA A C 1
ATOM 753 O O . ALA A 1 95 ? 7.394 -3.413 -10.506 1.00 93.94 95 ALA A O 1
ATOM 754 N N . GLY A 1 96 ? 5.994 -5.055 -11.100 1.00 91.75 96 GLY A N 1
ATOM 755 C CA . GLY A 1 96 ? 6.887 -5.663 -12.095 1.00 91.75 96 GLY A CA 1
ATOM 756 C C . GLY A 1 96 ? 6.729 -5.143 -13.529 1.00 91.75 96 GLY A C 1
ATOM 757 O O . GLY A 1 96 ? 7.648 -5.311 -14.332 1.00 91.75 96 GLY A O 1
ATOM 758 N N . SER A 1 97 ? 5.597 -4.519 -13.860 1.00 94.12 97 SER A N 1
ATOM 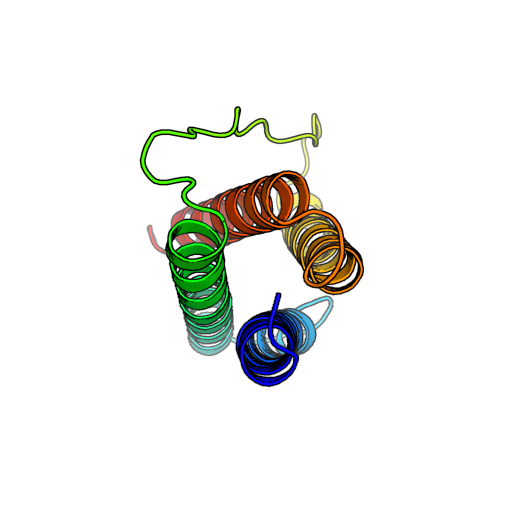759 C CA . SER A 1 97 ? 5.204 -4.221 -15.246 1.00 94.12 97 SER A CA 1
ATOM 760 C C . SER A 1 97 ? 4.967 -2.738 -15.529 1.00 94.12 97 SER A C 1
ATOM 762 O O . SER A 1 97 ? 5.285 -2.279 -16.621 1.00 94.12 97 SER A O 1
ATOM 764 N N . ASP A 1 98 ? 4.430 -1.985 -14.567 1.00 95.69 98 ASP A N 1
ATOM 765 C CA . ASP A 1 98 ? 4.095 -0.567 -14.712 1.00 95.69 98 ASP A CA 1
ATOM 766 C C . ASP A 1 98 ? 4.398 0.196 -13.416 1.00 95.69 98 ASP A C 1
ATOM 768 O O . ASP A 1 98 ? 3.566 0.359 -12.520 1.00 95.69 98 ASP A O 1
ATOM 772 N N . LEU A 1 99 ? 5.634 0.685 -13.328 1.00 93.75 99 LEU A N 1
ATOM 773 C CA . LEU A 1 99 ? 6.129 1.408 -12.159 1.00 93.75 99 LEU A CA 1
ATOM 774 C C . LEU A 1 99 ? 5.409 2.730 -11.924 1.00 93.75 99 LEU A C 1
ATOM 776 O O . LEU A 1 99 ? 5.263 3.148 -10.775 1.00 93.75 99 LEU A O 1
ATOM 780 N N . LYS A 1 100 ? 4.969 3.393 -12.997 1.00 94.75 100 LYS A N 1
ATOM 781 C CA . LYS A 1 100 ? 4.303 4.686 -12.891 1.00 94.75 100 LYS A CA 1
ATOM 782 C C . LYS A 1 100 ? 2.931 4.504 -12.262 1.00 94.75 100 LYS A C 1
ATOM 784 O O . LYS A 1 100 ? 2.648 5.146 -11.252 1.00 94.75 100 LYS A O 1
ATOM 789 N N . SER A 1 101 ? 2.123 3.585 -12.784 1.00 95.00 101 SER A N 1
ATOM 790 C CA . SER A 1 101 ? 0.812 3.314 -12.198 1.00 95.00 101 SER A CA 1
ATOM 791 C C . SER A 1 101 ? 0.914 2.645 -10.829 1.00 95.00 101 SER A C 1
ATOM 793 O O . SER A 1 101 ? 0.113 2.963 -9.950 1.00 9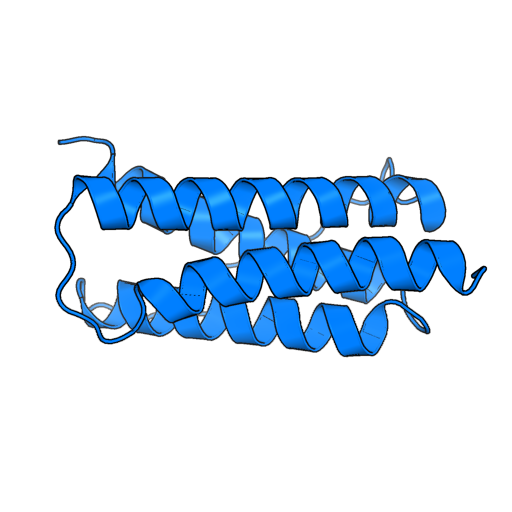5.00 101 SER A O 1
ATOM 795 N N . ALA A 1 102 ? 1.921 1.799 -10.576 1.00 96.31 102 ALA A N 1
ATOM 796 C CA . ALA A 1 102 ? 2.194 1.321 -9.219 1.00 96.31 102 ALA A CA 1
ATOM 797 C C . ALA A 1 102 ? 2.432 2.502 -8.260 1.00 96.31 102 ALA A C 1
ATOM 799 O O . ALA A 1 102 ? 1.789 2.589 -7.216 1.00 96.31 102 ALA A O 1
ATOM 800 N N . TYR A 1 103 ? 3.287 3.455 -8.639 1.00 96.38 103 TYR A N 1
ATOM 801 C CA . TYR A 1 103 ? 3.574 4.645 -7.838 1.00 96.38 103 TYR A CA 1
ATOM 802 C C . TYR A 1 103 ? 2.334 5.515 -7.595 1.00 96.38 103 TYR A C 1
ATOM 804 O O . TYR A 1 103 ? 2.100 5.921 -6.457 1.00 96.38 103 TYR A O 1
ATOM 812 N N . GLU A 1 104 ? 1.509 5.759 -8.618 1.00 94.88 104 GLU A N 1
ATOM 813 C CA . GLU A 1 104 ? 0.233 6.484 -8.486 1.00 94.88 104 GLU A CA 1
ATOM 814 C C . GLU A 1 104 ? -0.674 5.837 -7.430 1.00 94.88 104 GLU A C 1
ATOM 816 O O . GLU A 1 104 ? -1.153 6.517 -6.520 1.00 94.88 104 GLU A O 1
ATOM 821 N N . ASN A 1 105 ? -0.852 4.514 -7.500 1.00 95.56 105 ASN A N 1
ATOM 822 C CA . ASN A 1 105 ? -1.670 3.767 -6.545 1.00 95.56 105 ASN A CA 1
ATOM 823 C C . ASN A 1 105 ? -1.117 3.870 -5.115 1.00 95.56 105 ASN A C 1
ATOM 825 O O . ASN A 1 105 ? -1.871 4.151 -4.182 1.00 95.56 105 ASN A O 1
ATOM 829 N N . VAL A 1 106 ? 0.201 3.716 -4.930 1.00 97.00 106 VAL A N 1
ATOM 830 C CA . VAL A 1 106 ? 0.827 3.835 -3.601 1.00 97.00 106 VAL A CA 1
ATOM 831 C C . VAL A 1 106 ? 0.670 5.245 -3.035 1.00 97.00 106 VAL A C 1
ATOM 833 O O . VAL A 1 106 ? 0.329 5.404 -1.864 1.00 97.00 106 VAL A O 1
ATOM 836 N N . ARG A 1 107 ? 0.875 6.289 -3.846 1.00 95.69 107 ARG A N 1
ATOM 837 C CA . ARG A 1 107 ? 0.723 7.684 -3.399 1.00 95.69 107 ARG A CA 1
ATOM 838 C C . ARG A 1 107 ? -0.717 8.003 -3.001 1.00 95.69 107 ARG A C 1
ATOM 840 O O . ARG A 1 107 ? -0.917 8.672 -1.987 1.00 95.69 107 ARG A O 1
ATOM 847 N N . SER A 1 108 ? -1.698 7.477 -3.728 1.00 92.69 108 SER A N 1
ATOM 848 C CA . SER A 1 108 ? -3.114 7.580 -3.360 1.00 92.69 108 SER A CA 1
ATOM 849 C C . SER A 1 108 ? -3.427 6.839 -2.057 1.00 92.69 108 SER A C 1
ATOM 851 O O . SER A 1 108 ? -4.106 7.392 -1.193 1.00 92.69 108 SER A O 1
ATOM 853 N N . ALA A 1 109 ? -2.866 5.642 -1.847 1.00 95.12 109 ALA A N 1
ATOM 854 C CA . ALA A 1 109 ? -3.026 4.914 -0.587 1.00 95.12 109 ALA A CA 1
ATOM 855 C C . ALA A 1 109 ? -2.439 5.694 0.604 1.00 95.12 109 ALA A C 1
ATOM 857 O O . ALA A 1 109 ? -3.104 5.845 1.627 1.00 95.12 109 ALA A O 1
ATOM 858 N N . ILE A 1 110 ? -1.233 6.260 0.460 1.00 95.44 110 ILE A N 1
ATOM 859 C CA . ILE A 1 110 ? -0.607 7.115 1.487 1.00 95.44 110 ILE A CA 1
ATOM 860 C C . ILE A 1 110 ? -1.504 8.310 1.811 1.00 95.44 110 ILE A C 1
ATOM 862 O O . ILE A 1 110 ? -1.716 8.616 2.983 1.00 95.44 110 ILE A O 1
ATOM 866 N N . PHE A 1 111 ? -2.047 8.979 0.790 1.00 92.31 111 PHE A N 1
ATOM 867 C CA . PHE A 1 111 ? -2.938 10.121 0.983 1.00 92.31 111 PHE A CA 1
ATOM 868 C C . PHE A 1 111 ? -4.161 9.757 1.834 1.00 92.31 111 PHE A C 1
ATOM 870 O O . PHE A 1 111 ? -4.501 10.495 2.763 1.00 92.31 111 PHE A O 1
ATOM 877 N N . ILE A 1 112 ? -4.783 8.606 1.569 1.00 91.94 112 ILE A N 1
ATOM 878 C CA . ILE A 1 112 ? -5.917 8.112 2.358 1.00 91.94 112 ILE A CA 1
ATOM 879 C C . ILE A 1 112 ? -5.481 7.813 3.797 1.00 91.94 112 ILE A C 1
ATOM 881 O O . ILE A 1 112 ? -6.083 8.336 4.733 1.00 91.94 112 ILE A O 1
ATOM 885 N N . LEU A 1 113 ? -4.398 7.051 3.989 1.00 93.75 113 LEU A N 1
ATOM 886 C CA . LEU A 1 113 ? -3.899 6.681 5.319 1.00 93.75 113 LEU A CA 1
ATOM 887 C C . LEU A 1 113 ? -3.564 7.908 6.176 1.00 93.75 113 LEU A C 1
ATOM 889 O O . LEU A 1 113 ? -3.981 7.984 7.329 1.00 93.75 113 LEU A O 1
ATOM 893 N N . ARG A 1 114 ? -2.878 8.905 5.604 1.00 92.00 114 ARG A N 1
ATOM 894 C CA . ARG A 1 114 ? -2.549 10.165 6.292 1.00 92.00 114 ARG A CA 1
ATOM 895 C C . ARG A 1 114 ? -3.784 11.021 6.562 1.00 92.00 114 ARG A C 1
ATOM 897 O O . ARG A 1 114 ? -3.841 11.713 7.575 1.00 92.00 114 ARG A O 1
ATOM 904 N N . SER A 1 115 ? -4.784 10.979 5.685 1.00 89.69 115 SER A N 1
ATOM 905 C CA . SER A 1 115 ? -6.062 11.655 5.930 1.00 89.69 115 SER A CA 1
ATOM 906 C C . SER A 1 115 ? -6.779 11.040 7.130 1.00 89.69 115 SER A C 1
ATOM 908 O O . SER A 1 115 ? -7.199 11.776 8.022 1.00 89.69 115 SER A O 1
ATOM 910 N N . ILE A 1 116 ? -6.836 9.707 7.208 1.00 90.62 116 ILE A N 1
ATOM 911 C CA . ILE A 1 116 ? -7.393 8.996 8.364 1.00 90.62 116 ILE A CA 1
ATOM 912 C C . ILE A 1 116 ? -6.584 9.321 9.623 1.00 90.62 116 ILE A C 1
ATOM 914 O O . ILE A 1 116 ? -7.158 9.754 10.616 1.00 90.62 116 ILE A O 1
ATOM 918 N N . GLU A 1 117 ? -5.255 9.221 9.585 1.00 89.44 117 GLU A N 1
ATOM 919 C CA . GLU A 1 117 ? -4.396 9.578 10.722 1.00 89.44 117 GLU A CA 1
ATOM 920 C C . GLU A 1 117 ? -4.691 10.992 11.247 1.00 89.44 117 GLU A C 1
ATOM 922 O O . GLU A 1 117 ? -4.902 11.177 12.444 1.00 89.44 117 GLU A O 1
ATOM 927 N N . ASN A 1 118 ? -4.786 11.986 10.360 1.00 86.88 118 ASN A N 1
ATOM 928 C CA . ASN A 1 118 ? -5.058 13.376 10.728 1.00 86.88 118 ASN A CA 1
ATOM 929 C C . ASN A 1 118 ? -6.438 13.579 11.368 1.00 86.88 118 ASN A C 1
ATOM 931 O O . ASN A 1 118 ? -6.575 14.426 12.257 1.00 86.88 118 ASN A O 1
ATOM 935 N N . MET A 1 119 ? -7.450 12.815 10.946 1.00 84.62 119 MET A N 1
ATOM 936 C CA . MET A 1 119 ? -8.781 12.850 11.562 1.00 84.62 119 MET A CA 1
ATOM 937 C C . MET A 1 119 ? -8.747 12.352 13.012 1.00 84.62 119 MET A C 1
ATOM 939 O O . MET A 1 119 ? -9.420 12.917 13.875 1.00 84.62 119 MET A O 1
ATOM 943 N N . PHE A 1 120 ? -7.934 11.332 13.298 1.00 78.69 120 PHE A N 1
ATOM 944 C CA . PHE A 1 120 ? -7.852 10.708 14.622 1.00 78.69 120 PHE A CA 1
ATOM 945 C C . PHE A 1 120 ? -6.732 11.269 15.507 1.00 78.69 120 PHE A C 1
ATOM 947 O O . PHE A 1 120 ? -6.776 11.078 16.722 1.00 78.69 120 PHE A O 1
ATOM 954 N N . GLY A 1 121 ? -5.744 11.965 14.940 1.00 67.06 121 GLY A N 1
ATOM 955 C CA . GLY A 1 121 ? -4.591 12.526 15.651 1.00 67.06 121 GLY A CA 1
ATOM 956 C C . GLY A 1 121 ? -4.854 13.870 16.339 1.00 67.06 121 GLY A C 1
ATOM 957 O O . GLY A 1 121 ? -4.200 14.182 17.327 1.00 67.06 121 GLY A O 1
ATOM 958 N N . LYS A 1 122 ? -5.839 14.656 15.881 1.00 58.56 122 LYS A N 1
ATOM 959 C CA . LYS A 1 122 ? -6.120 16.021 16.385 1.00 58.56 122 LYS A CA 1
ATOM 960 C C . LYS A 1 122 ? -7.065 16.104 17.604 1.00 58.56 122 LYS A C 1
ATOM 962 O O . LYS A 1 122 ? -7.775 17.096 17.747 1.00 58.56 122 LYS A O 1
ATOM 967 N N . ARG A 1 123 ? -7.101 15.097 18.479 1.00 45.47 123 ARG A N 1
ATOM 968 C CA . ARG A 1 123 ? -7.916 15.120 19.714 1.00 45.47 123 ARG A CA 1
ATOM 969 C C . ARG A 1 123 ? -7.118 14.772 20.958 1.00 45.47 123 ARG A C 1
ATOM 971 O O . ARG A 1 123 ? -6.447 13.711 20.941 1.00 45.47 123 ARG A O 1
#